Protein AF-A0A5K1DTP9-F1 (afdb_monomer_lite)

Foldseek 3Di:
DDDDQDDDDPCRFVVQVVVQVVCCVVVVDVDDDGGDDDDLPDPVSVVVVD

Sequence (50 aa):
GPNHASVTACATGAHSIGDAARMIHFGDADVMIAGGTESTIDALSIAGFC

Radius of gyration: 14.36 Å; chains: 1; bounding box: 33×12×39 Å

Structure (mmCIF, N/CA/C/O backbone):
data_AF-A0A5K1DTP9-F1
#
_entry.id   AF-A0A5K1DTP9-F1
#
loop_
_atom_site.group_PDB
_atom_site.id
_atom_site.type_symbol
_atom_site.label_atom_id
_atom_site.label_alt_id
_atom_site.label_comp_id
_atom_site.label_asym_id
_atom_site.label_entity_id
_atom_site.label_seq_id
_atom_site.pdbx_PDB_ins_code
_atom_site.Cartn_x
_atom_site.Cartn_y
_atom_site.Cartn_z
_atom_site.occupancy
_atom_site.B_iso_or_equiv
_atom_site.auth_seq_id
_atom_site.auth_comp_id
_atom_site.auth_asym_id
_atom_site.auth_atom_id
_atom_site.pdbx_PDB_model_num
ATOM 1 N N . GLY A 1 1 ? -14.763 9.252 6.157 1.00 66.25 1 GLY A N 1
ATOM 2 C CA . GLY A 1 1 ? -13.626 8.511 6.723 1.00 66.25 1 GLY A CA 1
ATOM 3 C C . GLY A 1 1 ? -12.329 9.101 6.204 1.00 66.25 1 GLY A C 1
ATOM 4 O O . GLY A 1 1 ? -12.360 9.692 5.124 1.00 66.25 1 GLY A O 1
ATOM 5 N N . PRO A 1 2 ? -11.237 8.994 6.969 1.00 81.38 2 PRO A N 1
ATOM 6 C CA . PRO A 1 2 ? -9.913 9.464 6.569 1.00 81.38 2 PRO A CA 1
ATOM 7 C C . PRO A 1 2 ? -9.432 8.772 5.283 1.00 81.38 2 PRO A C 1
ATOM 9 O O . PRO A 1 2 ? -9.662 7.584 5.082 1.00 81.38 2 PRO A O 1
ATOM 12 N N . ASN A 1 3 ? -8.778 9.536 4.405 1.00 84.56 3 ASN A N 1
ATOM 13 C CA . ASN A 1 3 ? -8.104 9.045 3.201 1.00 84.56 3 ASN A CA 1
ATOM 14 C C . ASN A 1 3 ? -6.625 9.412 3.312 1.00 84.56 3 ASN A C 1
ATOM 16 O O . ASN A 1 3 ? -6.294 10.592 3.436 1.00 84.56 3 ASN A O 1
ATOM 20 N N . HIS A 1 4 ? -5.751 8.409 3.289 1.00 85.06 4 HIS A N 1
ATOM 21 C CA . HIS A 1 4 ? -4.314 8.582 3.467 1.00 85.06 4 HIS A CA 1
ATOM 22 C C . HIS A 1 4 ? -3.550 7.854 2.362 1.00 85.06 4 HIS A C 1
ATOM 24 O O . HIS A 1 4 ? -3.856 6.705 2.055 1.00 85.06 4 HIS A O 1
ATOM 30 N N . ALA A 1 5 ? -2.561 8.529 1.776 1.00 85.25 5 ALA A N 1
ATOM 31 C CA . ALA A 1 5 ? -1.714 8.000 0.713 1.00 85.25 5 ALA A CA 1
ATOM 32 C C . ALA A 1 5 ? -0.246 8.259 1.072 1.00 85.25 5 ALA A C 1
ATOM 34 O O . ALA A 1 5 ? 0.322 9.295 0.720 1.00 85.25 5 ALA A O 1
ATOM 35 N N . SER A 1 6 ? 0.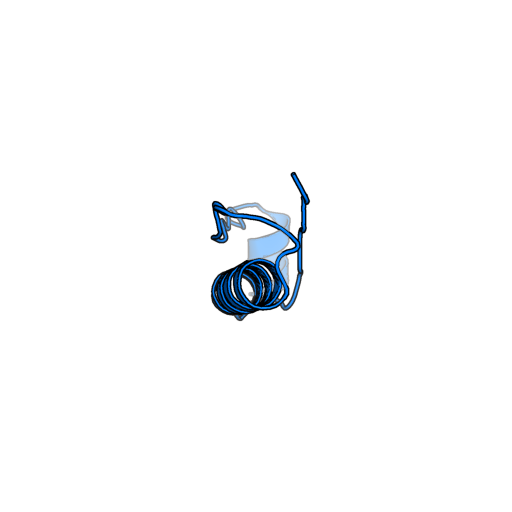343 7.336 1.831 1.00 86.56 6 SER A N 1
ATOM 36 C CA . SER A 1 6 ? 1.766 7.363 2.158 1.00 86.56 6 SER A CA 1
ATOM 37 C C . SER A 1 6 ? 2.604 6.924 0.951 1.00 86.56 6 SER A C 1
ATOM 39 O O . SER A 1 6 ? 2.152 6.144 0.117 1.00 86.56 6 SER A O 1
ATOM 41 N N . VAL A 1 7 ? 3.827 7.450 0.830 1.00 88.56 7 VAL A N 1
ATOM 42 C CA . VAL A 1 7 ? 4.798 7.053 -0.203 1.00 88.56 7 VAL A CA 1
ATOM 43 C C . VAL A 1 7 ? 6.152 6.867 0.464 1.00 88.56 7 VAL A C 1
ATOM 45 O O . VAL A 1 7 ? 6.805 7.827 0.865 1.00 88.56 7 VAL A O 1
ATOM 48 N N . THR A 1 8 ? 6.579 5.616 0.588 1.00 91.44 8 THR A N 1
ATOM 49 C CA . THR A 1 8 ? 7.884 5.228 1.144 1.00 91.44 8 THR A CA 1
ATOM 50 C C . THR A 1 8 ? 8.540 4.157 0.283 1.00 91.44 8 THR A C 1
ATOM 52 O O . THR A 1 8 ? 9.001 3.130 0.783 1.00 91.44 8 THR A O 1
ATOM 55 N N . ALA A 1 9 ? 8.542 4.392 -1.033 1.00 90.56 9 ALA A N 1
ATOM 56 C CA . ALA A 1 9 ? 9.083 3.481 -2.040 1.00 90.56 9 ALA A CA 1
ATOM 57 C C . ALA A 1 9 ? 8.564 2.041 -1.835 1.00 90.56 9 ALA A C 1
ATOM 59 O O . ALA A 1 9 ? 7.362 1.842 -1.647 1.00 90.56 9 ALA A O 1
ATOM 60 N N . CYS A 1 10 ? 9.451 1.045 -1.800 1.00 91.25 10 CYS A N 1
ATOM 61 C CA . CYS A 1 10 ? 9.098 -0.370 -1.661 1.00 91.25 10 CYS A CA 1
ATOM 62 C C . CYS A 1 10 ? 8.317 -0.693 -0.376 1.00 91.25 10 CYS A C 1
ATOM 64 O O . CYS A 1 10 ? 7.574 -1.668 -0.327 1.00 91.25 10 CYS A O 1
ATOM 66 N N . ALA A 1 11 ? 8.466 0.118 0.676 1.00 91.88 11 ALA A N 1
ATOM 67 C CA . ALA A 1 11 ? 7.774 -0.098 1.942 1.00 91.88 11 ALA A CA 1
ATOM 68 C C . ALA A 1 11 ? 6.345 0.470 1.956 1.00 91.88 11 ALA A C 1
ATOM 70 O O . ALA A 1 11 ? 5.634 0.266 2.937 1.00 91.88 11 ALA A O 1
ATOM 71 N N . THR A 1 12 ? 5.915 1.174 0.900 1.00 91.56 12 THR A N 1
ATOM 72 C CA . THR A 1 12 ? 4.634 1.903 0.861 1.00 91.56 12 THR A CA 1
ATOM 73 C C . THR A 1 12 ? 3.449 1.029 1.260 1.00 91.56 12 THR A C 1
ATOM 75 O O . THR A 1 12 ? 2.692 1.413 2.141 1.00 91.56 12 THR A O 1
ATOM 78 N N . GLY A 1 13 ? 3.326 -0.181 0.702 1.00 90.06 13 GLY A N 1
ATOM 79 C CA . GLY A 1 13 ? 2.206 -1.069 1.033 1.00 90.06 13 GLY A CA 1
ATOM 80 C C . GLY A 1 13 ? 2.135 -1.415 2.526 1.00 90.06 13 GLY A C 1
ATOM 81 O O . GLY A 1 13 ? 1.076 -1.301 3.138 1.00 90.06 13 GLY A O 1
ATOM 82 N N . ALA A 1 14 ? 3.269 -1.779 3.134 1.00 92.75 14 ALA A N 1
ATOM 83 C CA . ALA A 1 14 ? 3.334 -2.089 4.563 1.00 92.75 14 ALA A CA 1
ATOM 84 C C . ALA A 1 14 ? 3.102 -0.844 5.437 1.00 92.75 14 ALA A C 1
ATOM 86 O O . ALA A 1 14 ? 2.430 -0.929 6.464 1.00 92.75 14 ALA A O 1
ATOM 87 N N . HIS A 1 15 ? 3.615 0.312 5.012 1.00 93.50 15 HIS A N 1
ATOM 88 C CA . HIS A 1 15 ? 3.417 1.587 5.696 1.00 93.50 15 HIS A CA 1
ATOM 89 C C . HIS A 1 15 ? 1.937 1.972 5.731 1.00 93.50 15 HIS A C 1
ATOM 91 O O . HIS A 1 15 ? 1.405 2.230 6.806 1.00 93.50 15 HIS A O 1
ATOM 97 N N . SER A 1 16 ? 1.238 1.897 4.595 1.00 92.31 16 SER A N 1
ATOM 98 C CA . SER A 1 16 ? -0.190 2.214 4.526 1.00 92.31 16 SER A CA 1
ATOM 99 C C . SER A 1 16 ? -1.043 1.289 5.404 1.00 92.31 16 SER A C 1
ATOM 101 O O . SER A 1 16 ? -2.030 1.736 5.985 1.00 92.31 16 SER A O 1
ATOM 103 N N . ILE A 1 17 ? -0.658 0.016 5.564 1.00 93.12 17 ILE A N 1
ATOM 104 C CA . ILE A 1 17 ? -1.321 -0.907 6.504 1.00 93.12 17 ILE A CA 1
ATOM 105 C C . ILE A 1 17 ? -1.069 -0.486 7.959 1.00 93.12 17 ILE A C 1
ATOM 107 O O . ILE A 1 17 ? -2.002 -0.479 8.764 1.00 93.12 17 ILE A O 1
ATOM 111 N N . GLY A 1 18 ? 0.167 -0.115 8.304 1.00 93.62 18 GLY A N 1
ATOM 112 C CA . GLY A 1 18 ? 0.517 0.378 9.639 1.00 93.62 18 GLY A CA 1
ATOM 113 C C . GLY A 1 18 ? -0.226 1.664 10.007 1.00 93.62 18 GLY A C 1
ATOM 114 O O . GLY A 1 18 ? -0.769 1.766 11.109 1.00 93.62 18 GLY A O 1
ATOM 115 N N . ASP A 1 19 ? -0.321 2.606 9.069 1.00 93.50 19 ASP A N 1
ATOM 116 C CA . ASP A 1 19 ? -1.092 3.841 9.235 1.00 93.50 19 ASP A CA 1
ATOM 117 C C . ASP A 1 19 ? -2.577 3.548 9.446 1.00 93.50 19 ASP A C 1
ATOM 119 O O . ASP A 1 19 ? -3.193 4.096 10.359 1.00 93.50 19 ASP A O 1
ATOM 123 N N . ALA A 1 20 ? -3.152 2.638 8.657 1.00 92.06 20 ALA A N 1
ATOM 124 C CA . ALA A 1 20 ? -4.546 2.239 8.806 1.00 92.06 20 ALA A CA 1
ATOM 125 C C . ALA A 1 20 ? -4.820 1.578 10.165 1.00 92.06 20 ALA A C 1
ATOM 127 O O . ALA A 1 20 ? -5.792 1.932 10.831 1.00 92.06 20 ALA A O 1
ATOM 128 N N . ALA A 1 21 ? -3.947 0.673 10.617 1.00 93.50 21 ALA A N 1
ATOM 129 C CA . ALA A 1 21 ? -4.055 0.062 11.942 1.00 93.50 21 ALA A CA 1
ATOM 130 C C . ALA A 1 21 ? -3.969 1.114 13.057 1.00 93.50 21 ALA A C 1
ATOM 132 O O . ALA A 1 21 ? -4.729 1.065 14.024 1.00 93.50 21 ALA A O 1
ATOM 133 N N . ARG A 1 22 ? -3.080 2.101 12.898 1.00 94.62 22 ARG A N 1
ATOM 134 C CA . ARG A 1 22 ? -2.945 3.225 13.822 1.00 94.62 22 ARG A CA 1
ATOM 135 C C . ARG A 1 22 ? -4.213 4.080 13.863 1.00 94.62 22 ARG A C 1
ATOM 137 O O . ARG A 1 22 ? -4.685 4.381 14.953 1.00 94.62 22 ARG A O 1
ATOM 144 N N . MET A 1 23 ? -4.770 4.448 12.711 1.00 91.19 23 MET A N 1
ATOM 145 C CA . MET A 1 23 ? -5.997 5.254 12.621 1.00 91.19 23 MET A CA 1
ATOM 146 C C . MET A 1 23 ? -7.193 4.537 13.246 1.00 91.19 23 MET A C 1
ATOM 148 O O . MET A 1 23 ? -7.970 5.158 13.966 1.00 91.19 23 MET A O 1
ATOM 152 N N . ILE A 1 24 ? -7.305 3.221 13.048 1.00 92.56 24 ILE A N 1
ATOM 153 C CA . ILE A 1 24 ? -8.341 2.423 13.714 1.00 92.56 24 ILE A CA 1
ATOM 154 C C . ILE A 1 24 ? -8.115 2.401 15.230 1.00 92.56 24 ILE A C 1
ATOM 156 O O . ILE A 1 24 ? -9.047 2.605 16.002 1.00 92.56 24 ILE A O 1
ATOM 160 N N . HIS A 1 25 ? -6.871 2.213 15.678 1.00 94.25 25 HIS A N 1
ATOM 161 C CA . HIS A 1 25 ? -6.547 2.155 17.104 1.00 94.25 25 HIS A CA 1
ATOM 162 C C . HIS A 1 25 ? -6.818 3.471 17.848 1.00 94.25 25 HIS A C 1
ATOM 164 O O . HIS A 1 25 ? -7.280 3.444 18.987 1.00 94.25 25 HIS A O 1
ATOM 170 N N . PHE A 1 26 ? -6.552 4.617 17.216 1.00 94.38 26 PHE A N 1
ATOM 171 C CA . PHE A 1 26 ? -6.825 5.936 17.794 1.00 94.38 26 PHE A CA 1
ATOM 172 C C . PHE A 1 26 ? -8.297 6.370 17.678 1.00 94.38 26 PHE A C 1
ATOM 174 O O . PHE A 1 26 ? -8.661 7.404 18.234 1.00 94.38 26 PHE A O 1
ATOM 181 N N . GLY A 1 27 ? -9.151 5.571 17.030 1.00 91.00 27 GLY A N 1
ATOM 182 C CA . GLY A 1 27 ? -10.575 5.868 16.866 1.00 91.00 27 GLY A CA 1
ATOM 183 C C . GLY A 1 27 ? -10.882 6.858 15.739 1.00 91.00 27 GLY A C 1
ATOM 184 O O . GLY A 1 27 ? -11.991 7.383 15.681 1.00 91.00 27 GLY A O 1
ATOM 185 N N . ASP A 1 28 ? -9.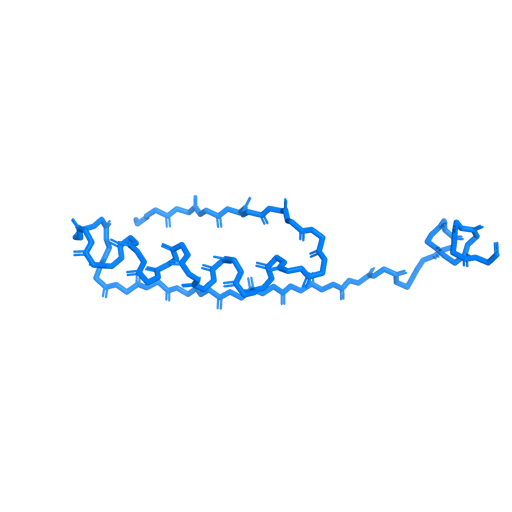931 7.103 14.832 1.00 90.75 28 ASP A N 1
ATOM 186 C CA . ASP A 1 28 ? -10.125 7.984 13.672 1.00 90.75 28 ASP A CA 1
ATOM 187 C C . ASP A 1 28 ? -10.987 7.320 12.578 1.00 90.75 28 ASP A C 1
ATOM 189 O O . ASP A 1 28 ? -11.557 8.004 11.719 1.00 90.75 28 ASP A O 1
ATOM 193 N N . ALA A 1 29 ? -11.086 5.985 12.586 1.00 90.19 29 ALA A N 1
ATOM 194 C CA . ALA A 1 29 ? -11.946 5.204 11.699 1.00 90.19 29 ALA A CA 1
ATOM 195 C C . ALA A 1 29 ? -12.301 3.834 12.297 1.00 90.19 29 ALA A C 1
ATOM 197 O O . ALA A 1 29 ? -11.459 3.191 12.911 1.00 90.19 29 ALA A O 1
ATOM 198 N N . ASP A 1 30 ? -13.508 3.330 12.035 1.00 90.25 30 ASP A N 1
ATOM 199 C CA . ASP A 1 30 ? -13.902 1.976 12.458 1.00 90.25 30 ASP A CA 1
ATOM 200 C C . ASP A 1 30 ? -13.359 0.881 11.523 1.00 90.25 30 ASP A C 1
ATOM 202 O O . ASP A 1 30 ? -13.083 -0.242 11.941 1.00 90.25 30 ASP A O 1
ATOM 206 N N . VAL A 1 31 ? -13.211 1.205 10.234 1.00 91.25 31 VAL A N 1
ATOM 207 C CA . VA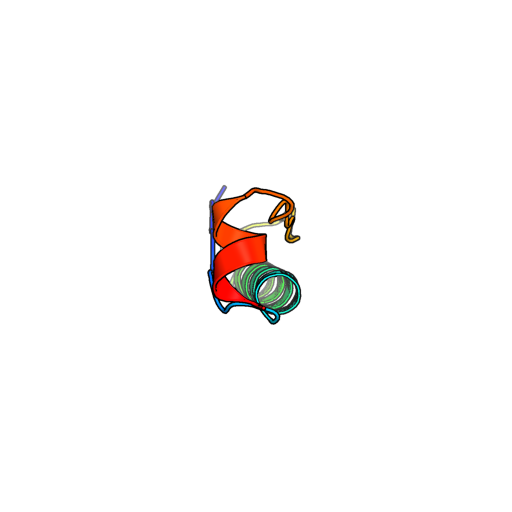L A 1 31 ? -12.711 0.308 9.184 1.00 91.25 31 VAL A CA 1
ATOM 208 C C . VAL A 1 31 ? -11.923 1.125 8.165 1.00 91.25 31 VAL A C 1
ATOM 210 O O . VAL A 1 31 ? -12.359 2.199 7.752 1.00 91.25 31 VAL A O 1
ATOM 213 N N . MET A 1 32 ? -10.788 0.587 7.721 1.00 90.81 32 MET A N 1
ATOM 214 C CA . MET A 1 32 ? -9.932 1.182 6.695 1.00 90.81 32 MET A CA 1
ATOM 215 C C . MET A 1 32 ? -9.562 0.130 5.649 1.00 90.81 32 MET A C 1
ATOM 217 O O . MET A 1 32 ? -9.205 -0.995 5.998 1.00 90.81 32 MET A O 1
ATOM 221 N N . ILE A 1 33 ? -9.612 0.504 4.369 1.00 90.62 33 ILE A N 1
ATOM 222 C CA . ILE A 1 33 ? -9.024 -0.291 3.285 1.00 90.62 33 ILE A CA 1
ATOM 223 C C . ILE A 1 33 ? -7.612 0.238 3.056 1.00 90.62 33 ILE A C 1
ATOM 225 O O . ILE A 1 33 ? -7.437 1.417 2.759 1.00 90.62 33 ILE A O 1
ATOM 229 N N . ALA A 1 34 ? -6.618 -0.633 3.201 1.00 93.12 34 ALA A N 1
ATOM 230 C CA . ALA A 1 34 ? -5.211 -0.283 3.066 1.00 93.12 34 ALA A CA 1
ATOM 231 C C . ALA A 1 34 ? -4.493 -1.246 2.121 1.00 93.12 34 ALA A C 1
ATOM 233 O O . ALA A 1 34 ? -4.784 -2.442 2.092 1.00 93.12 34 ALA A O 1
ATOM 234 N N . GLY A 1 35 ? -3.540 -0.716 1.361 1.00 87.88 35 GLY A N 1
ATOM 235 C CA . GLY A 1 35 ? -2.734 -1.478 0.420 1.00 87.88 35 GLY A CA 1
ATOM 236 C C . GLY A 1 35 ? -1.839 -0.566 -0.410 1.00 87.88 35 GLY A C 1
ATOM 237 O O . GLY A 1 35 ? -1.828 0.647 -0.227 1.00 87.88 35 GLY A O 1
ATOM 238 N N . GLY A 1 36 ? -1.097 -1.164 -1.335 1.00 87.88 36 GLY A N 1
ATOM 239 C CA . GLY A 1 36 ? -0.279 -0.451 -2.308 1.00 87.88 36 GLY A CA 1
ATOM 240 C C . GLY A 1 36 ? -0.392 -1.123 -3.669 1.00 87.88 36 GLY A C 1
ATOM 241 O O . GLY A 1 36 ? -0.603 -2.332 -3.752 1.00 87.88 36 GLY A O 1
ATOM 242 N N . THR A 1 37 ? -0.263 -0.334 -4.731 1.00 86.31 37 THR A N 1
ATOM 243 C CA . THR A 1 37 ? -0.188 -0.83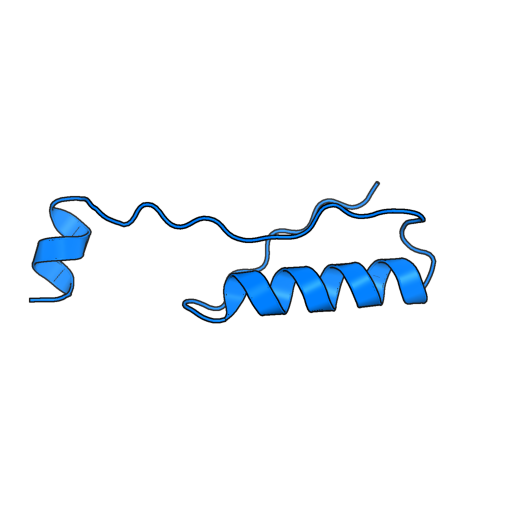6 -6.106 1.00 86.31 37 THR A CA 1
ATOM 244 C C . THR A 1 37 ? 0.995 -0.184 -6.797 1.00 86.31 37 THR A C 1
ATOM 246 O O . THR A 1 37 ? 1.310 0.973 -6.522 1.00 86.31 37 THR A O 1
ATOM 249 N N . GLU A 1 38 ? 1.650 -0.931 -7.674 1.00 86.94 38 GLU A N 1
ATOM 250 C CA . GLU A 1 38 ? 2.766 -0.449 -8.474 1.00 86.94 38 GLU A CA 1
ATOM 251 C C . GLU A 1 38 ? 2.535 -0.856 -9.930 1.00 86.94 38 GLU A C 1
ATOM 253 O O . GLU A 1 38 ? 2.105 -1.974 -10.213 1.00 86.94 38 GLU A O 1
ATOM 258 N N . SER A 1 39 ? 2.787 0.070 -10.853 1.00 87.56 39 SER A N 1
ATOM 259 C CA . SER A 1 39 ? 2.701 -0.159 -12.298 1.00 87.56 39 SER A CA 1
ATOM 260 C C . SER A 1 39 ? 3.827 0.599 -13.001 1.00 87.56 39 SER A C 1
ATOM 262 O O . SER A 1 39 ? 3.587 1.440 -13.862 1.00 87.56 39 SER A O 1
ATOM 264 N N . THR A 1 40 ? 5.064 0.312 -12.604 1.00 81.69 40 THR A N 1
ATOM 265 C CA . THR A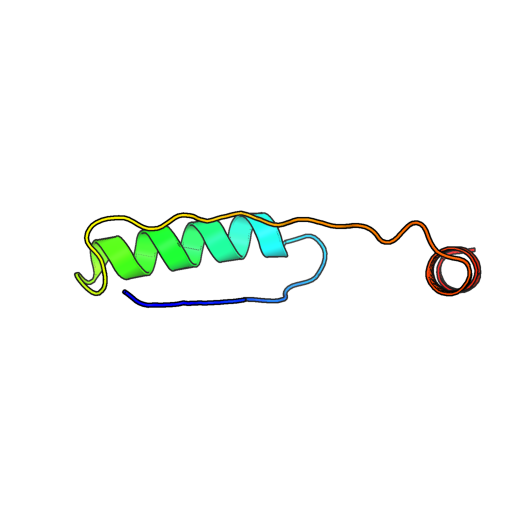 1 40 ? 6.305 0.936 -13.103 1.00 81.69 40 THR A CA 1
ATOM 266 C C . THR A 1 40 ? 6.829 0.288 -14.392 1.00 81.69 40 THR A C 1
ATOM 268 O O . THR A 1 40 ? 7.991 0.444 -14.755 1.00 81.69 40 THR A O 1
ATOM 271 N N . ILE A 1 41 ? 5.986 -0.453 -15.121 1.00 84.44 41 ILE A N 1
ATOM 272 C CA . ILE A 1 41 ? 6.342 -1.018 -16.429 1.00 84.44 41 ILE A CA 1
ATOM 273 C C . ILE A 1 41 ? 6.132 0.057 -17.504 1.00 84.44 41 ILE A C 1
ATOM 275 O O . ILE A 1 41 ? 5.156 0.037 -18.253 1.00 84.44 41 ILE A O 1
ATOM 279 N N . ASP A 1 42 ? 7.041 1.024 -17.561 1.00 88.06 42 ASP A N 1
ATOM 280 C CA . ASP A 1 42 ? 7.061 2.078 -18.573 1.00 88.06 42 ASP A CA 1
ATOM 281 C C . ASP A 1 42 ? 8.491 2.376 -19.049 1.00 88.06 42 ASP A C 1
ATOM 283 O O . ASP A 1 42 ? 9.480 1.980 -18.427 1.00 88.06 42 ASP A O 1
ATOM 287 N N . ALA A 1 43 ? 8.605 3.055 -20.192 1.00 87.19 43 ALA A N 1
ATOM 288 C CA . ALA A 1 43 ? 9.891 3.293 -20.841 1.00 87.19 43 ALA A CA 1
ATOM 289 C C . ALA A 1 43 ? 10.861 4.122 -19.981 1.00 87.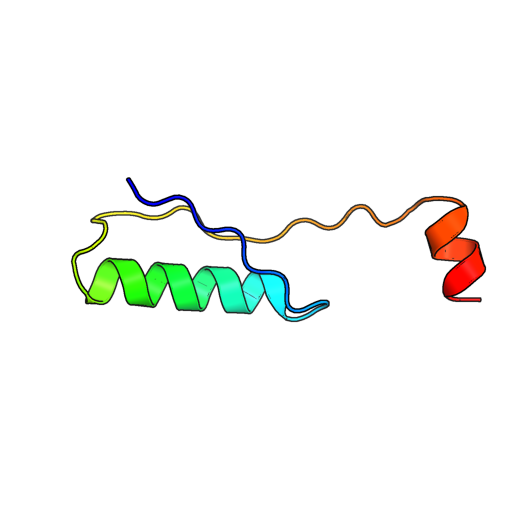19 43 ALA A C 1
ATOM 291 O O . ALA A 1 43 ? 12.069 3.901 -20.057 1.00 87.19 43 ALA A O 1
ATOM 292 N N . LEU A 1 44 ? 10.353 5.053 -19.163 1.00 86.69 44 LEU A N 1
ATOM 293 C CA . LEU A 1 44 ? 11.181 5.888 -18.296 1.00 86.69 44 LEU A CA 1
ATOM 294 C C . LEU A 1 44 ? 11.696 5.083 -17.102 1.00 86.69 44 LEU A C 1
ATOM 296 O O . LEU A 1 44 ? 12.882 5.162 -16.788 1.00 86.69 44 LEU A O 1
ATOM 300 N N . SER A 1 45 ? 10.834 4.272 -16.485 1.00 84.81 45 SER A N 1
ATOM 301 C CA . SER A 1 45 ? 11.230 3.370 -15.399 1.00 84.81 45 SER A CA 1
ATOM 302 C C . SER A 1 45 ? 12.280 2.356 -15.863 1.00 84.81 45 SER A C 1
ATOM 304 O O . SER A 1 45 ? 13.318 2.222 -15.223 1.00 84.81 45 SER A O 1
ATOM 306 N N . ILE A 1 46 ? 12.089 1.705 -17.018 1.00 85.44 46 ILE A N 1
ATOM 307 C CA . ILE A 1 46 ? 13.083 0.763 -17.566 1.00 85.44 46 ILE A CA 1
ATOM 308 C C . ILE A 1 46 ? 14.418 1.472 -17.843 1.00 85.44 46 ILE A C 1
ATOM 310 O O . ILE A 1 46 ? 15.464 0.969 -17.450 1.00 85.44 46 ILE A O 1
ATOM 314 N N . ALA A 1 47 ? 14.398 2.657 -18.461 1.00 86.88 47 ALA A N 1
ATOM 315 C CA . ALA A 1 47 ? 15.618 3.410 -18.756 1.00 86.88 47 ALA A CA 1
ATOM 316 C C . ALA A 1 47 ? 16.350 3.920 -17.501 1.00 86.88 47 ALA A C 1
ATOM 318 O O . ALA A 1 47 ? 17.562 4.105 -17.544 1.00 86.88 47 ALA A O 1
ATOM 319 N N . GLY A 1 48 ? 15.630 4.174 -16.405 1.00 81.69 48 GLY A N 1
ATOM 320 C CA . GLY A 1 48 ? 16.205 4.655 -15.147 1.00 81.69 48 GLY A CA 1
ATOM 321 C C . GLY A 1 48 ? 16.764 3.557 -14.236 1.00 81.69 48 GLY A C 1
ATOM 322 O O . GLY A 1 48 ? 17.581 3.864 -13.370 1.00 81.69 48 GLY A O 1
ATOM 323 N N . PHE A 1 49 ? 16.331 2.303 -14.412 1.00 78.38 49 PHE A N 1
ATOM 324 C CA . PHE A 1 49 ? 16.799 1.149 -13.631 1.00 78.38 49 PHE A CA 1
ATOM 325 C C . PHE A 1 49 ? 17.887 0.306 -14.336 1.00 78.38 49 PHE A C 1
ATOM 327 O O . PHE A 1 49 ? 18.487 -0.539 -13.668 1.00 78.38 49 PHE A O 1
ATOM 334 N N . CYS A 1 50 ? 18.130 0.503 -15.642 1.00 57.38 50 CYS A N 1
ATOM 335 C CA . CYS A 1 50 ? 19.162 -0.197 -16.429 1.00 57.38 50 CYS A CA 1
ATOM 336 C C . CYS A 1 50 ? 20.562 0.427 -16.336 1.00 57.38 50 CYS A C 1
ATOM 338 O O . CYS A 1 50 ? 20.672 1.671 -16.282 1.00 57.38 50 CYS A O 1
#

Secondary structure (DSSP, 8-state):
--------GGGHHHHHHHHHHHHHHTTS-S-----------SHHHHHHH-

InterPro domains:
  IPR000794 Beta-ketoacyl synthase [PTHR11712] (1-50)
  IPR014030 Beta-ketoacyl synthase-like, N-terminal domain [PF00109] (1-49)
  IPR016039 Thiolase-like [G3DSA:3.40.47.10] (1-50)
  IPR016039 Thiolase-like [SSF53901] (1-50)

Organism: NCBI:txid210225

pLDDT: mean 88.06, std 6.62, range [57.38, 94.62]